Protein AF-A0A8S3JLW9-F1 (afdb_monomer_lite)

InterPro domains:
  IPR040745 Ankyrin, UPA domain [PF17809] (26-137)
  IPR051165 Multifunctional Ankyrin Repeat Domain-Containing Protein [PTHR24123] (1-137)

Organism: NCBI:txid392030

Foldseek 3Di:
DDDDDDPPDPCVPVVVVVVVVVVPFDKAWWKKWKWWDDPDLFKIKIKIWIDRDPPPCPVVCVVVPIDTDDMDDIDIDTQQFKKFKDKADPFKDWDDPVPDTQIWGDHPPDITMTITMIGGRDPVDDPDIDIDIDSDPPPPPD

Secondary structure (DSSP, 8-state):
------TT-S-HHHHHHHHHHHHTSPEEEEEEEEEEE-SSSSEEEEEEEEE-SS----HHHHHTT-EEEEEPPPEEEETT-EEEEEEE-SSEEE---TT---EEE--TTS-EEEEEEEEES-TTS----EEEEESS-STT--

pLDDT: mean 88.86, std 11.61, range [32.03, 96.31]

Structure (mmCIF, N/CA/C/O backbone):
data_AF-A0A8S3JLW9-F1
#
_entry.id   AF-A0A8S3JLW9-F1
#
loop_
_atom_site.group_PDB
_atom_site.id
_atom_site.type_symbol
_atom_site.label_atom_id
_atom_site.label_alt_id
_atom_site.label_comp_id
_atom_site.label_asym_id
_atom_site.label_entity_id
_atom_site.label_seq_id
_atom_site.pdbx_PDB_ins_code
_atom_site.Cartn_x
_atom_site.Cartn_y
_atom_site.Cartn_z
_atom_site.occupancy
_atom_site.B_iso_or_equiv
_atom_site.auth_seq_id
_atom_site.auth_comp_id
_atom_site.auth_asym_id
_atom_site.auth_atom_id
_atom_site.pdbx_PDB_model_num
ATOM 1 N N . PHE A 1 1 ? -20.788 -4.243 27.277 1.00 85.44 1 PHE A N 1
ATOM 2 C CA . PHE A 1 1 ? -19.830 -3.835 28.325 1.00 85.44 1 PHE A CA 1
ATOM 3 C C . PHE A 1 1 ? -18.487 -4.500 28.044 1.00 85.44 1 PHE A C 1
ATOM 5 O O . PHE A 1 1 ? -18.502 -5.638 27.593 1.00 85.44 1 PHE A O 1
ATOM 12 N N . TRP A 1 2 ? -17.367 -3.792 28.230 1.00 91.75 2 TRP A N 1
ATOM 13 C CA . TRP A 1 2 ? -15.999 -4.330 28.132 1.00 91.75 2 TRP A CA 1
ATOM 14 C C . TRP A 1 2 ? -15.362 -4.316 29.526 1.00 91.75 2 TRP A C 1
ATOM 16 O O . TRP A 1 2 ? -15.550 -3.350 30.263 1.00 91.75 2 TRP A O 1
ATOM 26 N N . LEU A 1 3 ? -14.638 -5.377 29.885 1.00 92.75 3 LEU A N 1
ATOM 27 C CA . LEU A 1 3 ? -13.793 -5.418 31.080 1.00 92.75 3 LEU A CA 1
ATOM 28 C C . LEU A 1 3 ? -12.353 -5.145 30.646 1.00 92.75 3 LEU A C 1
ATOM 30 O O . LEU A 1 3 ? -11.888 -5.747 29.680 1.00 92.75 3 LEU A O 1
ATOM 34 N N . ILE A 1 4 ? -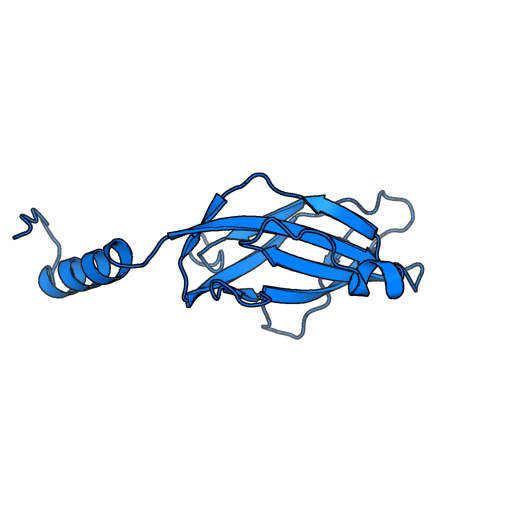11.671 -4.232 31.334 1.00 90.81 4 ILE A N 1
ATOM 35 C CA . ILE A 1 4 ? -10.294 -3.838 31.023 1.00 90.81 4 ILE A CA 1
ATOM 36 C C . ILE A 1 4 ? -9.484 -3.923 32.313 1.00 90.81 4 ILE A C 1
ATOM 38 O O . ILE A 1 4 ? -9.793 -3.227 33.279 1.00 90.81 4 ILE A O 1
ATOM 42 N N . ASP A 1 5 ? -8.457 -4.769 32.311 1.00 92.94 5 ASP A N 1
ATOM 43 C CA . ASP A 1 5 ? -7.409 -4.786 33.331 1.00 92.94 5 ASP A CA 1
ATOM 44 C C . ASP A 1 5 ? -6.175 -4.078 32.756 1.00 92.94 5 ASP A C 1
ATOM 46 O O . ASP A 1 5 ? -5.613 -4.513 31.750 1.00 92.94 5 ASP A O 1
ATOM 50 N N . ALA A 1 6 ? -5.810 -2.934 33.336 1.00 89.94 6 ALA A N 1
ATOM 51 C CA . ALA A 1 6 ? -4.782 -2.036 32.812 1.00 89.94 6 ALA A CA 1
ATOM 52 C C . ALA A 1 6 ? -3.911 -1.488 33.952 1.00 89.94 6 ALA A C 1
ATOM 54 O O . ALA A 1 6 ? -4.060 -0.349 34.399 1.00 89.94 6 ALA A O 1
ATOM 55 N N . GLN A 1 7 ? -2.990 -2.317 34.441 1.00 91.75 7 GLN A N 1
ATOM 56 C CA . GLN A 1 7 ? -2.049 -1.936 35.494 1.00 91.75 7 GLN A CA 1
ATOM 57 C C . GLN A 1 7 ? -1.036 -0.902 34.982 1.00 91.75 7 GLN A C 1
ATOM 59 O O . GLN A 1 7 ? -0.460 -1.060 33.909 1.00 91.75 7 GLN A O 1
ATOM 64 N N . GLY A 1 8 ? -0.807 0.165 35.751 1.00 89.00 8 GLY A N 1
ATOM 65 C CA . GLY A 1 8 ? 0.180 1.197 35.408 1.00 89.00 8 GLY A CA 1
ATOM 66 C C . GLY A 1 8 ? -0.205 2.112 34.238 1.00 89.00 8 GLY A C 1
ATOM 67 O O . GLY A 1 8 ? 0.608 2.942 33.837 1.00 89.00 8 GLY A O 1
ATOM 68 N N . VAL A 1 9 ? -1.428 2.006 33.702 1.00 90.50 9 VAL A N 1
ATOM 69 C CA . VAL A 1 9 ? -1.936 2.917 32.668 1.00 90.50 9 VAL A CA 1
ATOM 70 C C . VAL A 1 9 ? -2.562 4.143 33.344 1.00 90.50 9 VAL A C 1
ATOM 72 O O . VAL A 1 9 ? -3.559 3.997 34.050 1.00 90.50 9 VAL A O 1
ATOM 75 N N . PRO A 1 10 ? -2.022 5.358 33.136 1.00 88.94 10 PRO A N 1
ATOM 76 C CA . PRO A 1 10 ? -2.503 6.556 33.825 1.00 88.94 10 PRO A CA 1
ATOM 77 C C . PRO A 1 10 ? -3.893 7.010 33.353 1.00 88.94 10 PRO A C 1
ATOM 79 O O . PRO A 1 10 ? -4.618 7.635 34.120 1.00 88.94 10 PRO A O 1
ATOM 82 N N . ASP A 1 11 ? -4.272 6.688 32.112 1.00 93.69 11 ASP A N 1
ATOM 83 C CA . ASP A 1 11 ? -5.571 7.037 31.528 1.00 93.69 11 ASP A CA 1
ATOM 84 C C . ASP A 1 11 ? -6.200 5.827 30.820 1.00 93.69 11 ASP A C 1
ATOM 86 O O . ASP A 1 11 ? -6.065 5.615 29.610 1.00 93.69 11 ASP A O 1
ATOM 90 N N . VAL A 1 12 ? -6.882 4.999 31.615 1.00 93.56 12 VAL A N 1
ATOM 91 C CA . VAL A 1 12 ? -7.582 3.798 31.136 1.00 93.56 12 VAL A CA 1
ATOM 92 C C . VAL A 1 12 ? -8.747 4.159 30.207 1.00 93.56 12 VAL A C 1
ATOM 94 O O . VAL A 1 12 ? -9.063 3.389 29.304 1.00 93.56 12 VAL A O 1
ATOM 97 N N . LEU A 1 13 ? -9.369 5.333 30.378 1.00 92.25 13 LEU A N 1
ATOM 98 C CA . LEU A 1 13 ? -10.479 5.773 29.526 1.00 92.25 13 LEU A CA 1
ATOM 99 C C . LEU A 1 13 ? -9.998 6.101 28.116 1.00 92.25 13 LEU A C 1
ATOM 101 O O . LEU A 1 13 ? -10.622 5.667 27.148 1.00 92.25 13 LEU A O 1
ATOM 105 N N . LYS A 1 14 ? -8.876 6.816 27.989 1.00 93.31 14 LYS A N 1
ATOM 106 C CA . LYS A 1 14 ? -8.252 7.065 26.689 1.00 93.31 14 LYS A CA 1
ATOM 107 C C . LYS A 1 14 ? -7.850 5.760 26.007 1.00 93.31 14 LYS A C 1
ATOM 109 O O . LYS A 1 14 ? -8.178 5.579 24.838 1.00 93.31 14 LYS A O 1
ATOM 114 N N . LEU A 1 15 ? -7.223 4.833 26.739 1.00 92.62 15 LEU A N 1
ATOM 115 C CA . LEU A 1 15 ? -6.887 3.509 26.207 1.00 92.62 15 LEU A CA 1
ATOM 116 C C . LEU A 1 15 ? -8.139 2.778 25.700 1.00 92.62 15 LEU A C 1
ATOM 118 O O . LEU A 1 15 ? -8.166 2.317 24.563 1.00 92.62 15 LEU A O 1
ATOM 122 N N . ALA A 1 16 ? -9.196 2.713 26.514 1.00 94.00 16 ALA A N 1
ATOM 123 C CA . ALA A 1 16 ? -10.457 2.083 26.135 1.00 94.00 16 ALA A CA 1
ATOM 124 C C . ALA A 1 16 ? -11.066 2.730 24.883 1.00 94.00 16 ALA A C 1
ATOM 126 O O . ALA A 1 16 ? -11.556 2.027 24.000 1.00 94.00 16 ALA A O 1
ATOM 127 N N . HIS A 1 17 ? -11.014 4.061 24.791 1.00 93.19 17 HIS A N 1
ATOM 128 C CA . HIS A 1 17 ? -11.512 4.811 23.644 1.00 93.19 17 HIS A CA 1
ATOM 129 C C . HIS A 1 17 ? -10.714 4.522 22.367 1.00 93.19 17 HIS A C 1
ATOM 131 O O . HIS A 1 17 ? -11.314 4.292 21.316 1.00 93.19 17 HIS A O 1
ATOM 137 N N . ASP A 1 18 ? -9.383 4.504 22.446 1.00 90.94 18 ASP A N 1
ATOM 138 C CA . ASP A 1 18 ? -8.519 4.218 21.300 1.00 90.94 18 ASP A CA 1
ATOM 139 C C . ASP A 1 18 ? -8.716 2.778 20.797 1.00 90.94 18 ASP A C 1
ATOM 141 O O . ASP A 1 18 ? -8.929 2.583 19.598 1.00 90.94 18 ASP A O 1
ATOM 145 N N . VAL A 1 19 ? -8.768 1.789 21.701 1.00 91.06 19 VAL A N 1
ATOM 146 C CA . VAL A 1 19 ? -9.044 0.386 21.336 1.00 91.06 19 VAL A CA 1
ATOM 147 C C . VAL A 1 19 ? -10.449 0.239 20.753 1.00 91.06 19 VAL A C 1
ATOM 149 O O . VAL A 1 19 ? -10.629 -0.445 19.749 1.00 91.06 19 VAL A O 1
ATOM 152 N N . TYR A 1 20 ? -11.456 0.900 21.331 1.00 93.44 20 TYR A N 1
ATOM 153 C CA . TYR A 1 20 ? -12.818 0.877 20.794 1.00 93.44 20 TYR A CA 1
ATOM 154 C C . TYR A 1 20 ? -12.882 1.461 19.377 1.00 93.44 20 TYR A C 1
ATOM 156 O O . TYR A 1 20 ? -13.509 0.874 18.495 1.00 93.44 20 TYR A O 1
ATOM 164 N N . ARG A 1 21 ? -12.217 2.597 19.129 1.00 89.94 21 ARG A N 1
ATOM 165 C CA . ARG A 1 21 ? -12.166 3.223 17.799 1.00 89.94 21 ARG A CA 1
ATOM 166 C C . ARG A 1 21 ? -11.526 2.294 16.766 1.00 89.94 21 ARG A C 1
ATOM 168 O O . ARG A 1 21 ? -12.044 2.166 15.659 1.00 89.94 21 ARG A O 1
ATOM 175 N N . GLU A 1 22 ? -10.430 1.630 17.119 1.00 84.94 22 GLU A N 1
ATOM 176 C CA . GLU A 1 22 ? -9.768 0.685 16.217 1.00 84.94 22 GLU A CA 1
ATOM 177 C C . GLU A 1 22 ? -10.618 -0.575 15.986 1.00 84.94 22 GLU A C 1
ATOM 179 O O . GLU A 1 22 ? -10.850 -0.956 14.842 1.00 84.94 22 GLU A O 1
ATOM 184 N N . ALA A 1 23 ? -11.172 -1.166 17.047 1.00 88.50 23 ALA A N 1
ATOM 185 C CA . ALA A 1 23 ? -11.957 -2.400 16.977 1.00 88.50 23 ALA A CA 1
ATOM 186 C C . ALA A 1 23 ? -13.301 -2.246 16.246 1.00 88.50 23 ALA A C 1
ATOM 188 O O . ALA A 1 23 ? -13.817 -3.212 15.690 1.00 88.50 23 ALA A O 1
ATOM 189 N N . THR A 1 24 ? -13.891 -1.047 16.257 1.00 90.69 24 THR A N 1
ATOM 190 C CA . THR A 1 24 ? -15.142 -0.752 15.534 1.00 90.69 24 THR A CA 1
ATOM 191 C C . THR A 1 24 ? -14.921 -0.390 14.067 1.00 90.69 24 THR A C 1
ATOM 193 O O . THR A 1 24 ? -15.887 -0.258 13.312 1.00 90.69 24 THR A O 1
ATOM 196 N N . SER A 1 25 ? -13.667 -0.229 13.645 1.00 89.19 25 SER A N 1
ATOM 197 C CA . SER A 1 25 ? -13.350 0.081 12.257 1.00 89.19 25 SER A CA 1
ATOM 198 C C . SER A 1 25 ? -13.629 -1.124 11.359 1.00 89.19 25 SER A C 1
ATOM 200 O O . SER A 1 25 ? -13.299 -2.256 11.697 1.00 89.19 25 SER A O 1
ATOM 202 N N . VAL A 1 26 ? -14.237 -0.887 10.195 1.00 89.50 26 VAL A N 1
ATOM 203 C CA . VAL A 1 26 ? -14.654 -1.965 9.285 1.00 89.50 26 VAL A CA 1
ATOM 204 C C . VAL A 1 26 ? -13.457 -2.452 8.452 1.00 89.50 26 VAL A C 1
ATOM 206 O O . VAL A 1 26 ? -12.914 -1.651 7.675 1.00 89.50 26 VAL A O 1
ATOM 209 N N . PRO A 1 27 ? -13.045 -3.732 8.572 1.00 92.94 27 PRO A N 1
ATOM 210 C CA . PRO A 1 27 ? -12.026 -4.322 7.716 1.00 92.94 27 PRO A CA 1
ATOM 211 C C . PRO A 1 27 ? -12.607 -4.708 6.354 1.00 92.94 27 PRO A C 1
ATOM 213 O O . PRO A 1 27 ? -13.736 -5.181 6.244 1.00 92.94 27 PRO A O 1
ATOM 216 N N . TYR A 1 28 ? -11.803 -4.521 5.314 1.00 93.75 28 TYR A N 1
ATOM 217 C CA . TYR A 1 28 ? -12.103 -4.919 3.946 1.00 93.75 28 TYR A CA 1
ATOM 218 C C . TYR A 1 28 ? -11.004 -5.833 3.432 1.00 93.75 28 TYR A C 1
ATOM 220 O O . TYR A 1 28 ? -9.821 -5.558 3.629 1.00 93.75 28 TYR A O 1
ATOM 228 N N . MET A 1 29 ? -11.397 -6.889 2.730 1.00 93.94 29 MET A N 1
ATOM 229 C CA . MET A 1 29 ? -10.463 -7.729 1.993 1.00 93.94 29 MET A CA 1
ATOM 230 C C . MET A 1 29 ? -10.078 -7.027 0.693 1.00 93.94 29 MET A C 1
ATOM 232 O O . MET A 1 29 ? -10.938 -6.586 -0.069 1.00 93.94 29 MET A O 1
ATOM 236 N N . SER A 1 30 ? -8.778 -6.850 0.481 1.00 92.62 30 SER A N 1
ATOM 237 C CA . SER A 1 30 ? -8.236 -6.097 -0.646 1.00 92.62 30 SER A CA 1
ATOM 238 C C . SER A 1 30 ? -6.958 -6.731 -1.177 1.00 92.62 30 SER A C 1
ATOM 240 O O . SER A 1 30 ? -6.280 -7.492 -0.481 1.00 92.62 30 SER A O 1
ATOM 242 N N . ARG A 1 31 ? -6.596 -6.389 -2.413 1.00 92.56 31 ARG A N 1
ATOM 243 C CA . ARG A 1 31 ? -5.326 -6.772 -3.040 1.00 92.56 31 ARG A CA 1
ATOM 244 C C . ARG A 1 31 ? -4.540 -5.534 -3.434 1.00 92.56 31 ARG A C 1
ATOM 246 O O . ARG A 1 31 ? -5.102 -4.545 -3.911 1.00 92.56 31 ARG A O 1
ATOM 253 N N . PHE A 1 32 ? -3.226 -5.616 -3.276 1.00 94.56 32 PHE A N 1
ATOM 254 C CA . PHE A 1 32 ? -2.298 -4.634 -3.804 1.00 94.56 32 PHE A CA 1
ATOM 255 C C . PHE A 1 32 ? -1.823 -5.073 -5.182 1.00 94.56 32 PHE A C 1
ATOM 257 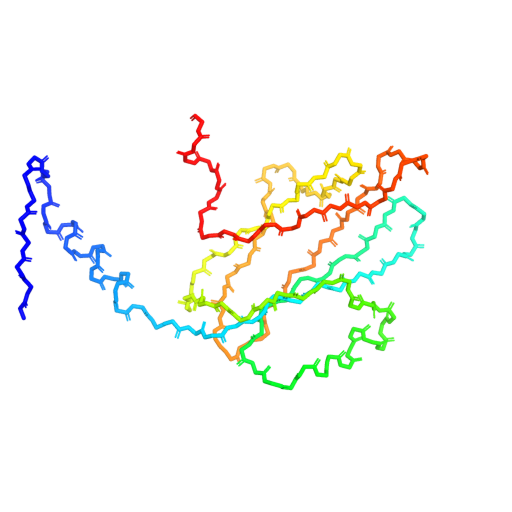O O . PHE A 1 32 ? -1.314 -6.182 -5.334 1.00 94.56 32 PHE A O 1
ATOM 264 N N . VAL A 1 33 ? -1.974 -4.203 -6.176 1.00 93.94 33 VAL A N 1
ATOM 265 C CA . VAL A 1 33 ? -1.528 -4.461 -7.551 1.00 93.94 33 VAL A CA 1
ATOM 266 C C . VAL A 1 33 ? -0.595 -3.345 -7.982 1.00 93.94 33 VAL A C 1
ATOM 268 O O . VAL A 1 33 ? -0.894 -2.165 -7.778 1.00 93.94 33 VAL A O 1
ATOM 271 N N . VAL A 1 34 ? 0.540 -3.719 -8.560 1.00 95.00 34 VAL A N 1
ATOM 272 C CA . VAL A 1 34 ? 1.594 -2.795 -8.962 1.00 95.00 34 VAL A CA 1
ATOM 273 C C . VAL A 1 34 ? 1.778 -2.885 -10.463 1.00 95.00 34 VAL A C 1
ATOM 275 O O . VAL A 1 34 ? 2.093 -3.941 -11.010 1.00 95.00 34 VAL A O 1
ATOM 278 N N . PHE A 1 35 ? 1.617 -1.741 -11.108 1.00 95.25 35 PHE A N 1
ATOM 279 C CA . PHE A 1 35 ? 1.832 -1.557 -12.528 1.00 95.25 35 PHE A CA 1
ATOM 280 C C . PHE A 1 35 ? 3.073 -0.708 -12.757 1.00 95.25 35 PHE A C 1
ATOM 282 O O . PHE A 1 35 ? 3.300 0.257 -12.026 1.00 95.25 35 PHE A O 1
ATOM 289 N N . ALA A 1 36 ? 3.846 -1.016 -13.791 1.00 94.88 36 ALA A N 1
ATOM 290 C CA . ALA A 1 36 ? 5.005 -0.222 -14.173 1.00 94.88 36 ALA A CA 1
ATOM 291 C C . ALA A 1 36 ? 5.038 0.059 -15.675 1.00 94.88 36 ALA A C 1
ATOM 293 O O . ALA A 1 36 ? 4.555 -0.727 -16.489 1.00 94.88 36 ALA A O 1
ATOM 294 N N . LYS A 1 37 ? 5.625 1.201 -16.030 1.00 94.75 37 LYS A N 1
ATOM 295 C CA . LYS A 1 37 ? 5.927 1.600 -17.400 1.00 94.75 37 LYS A CA 1
ATOM 296 C C . LYS A 1 37 ? 7.269 2.313 -17.427 1.00 94.75 37 LYS A C 1
ATOM 298 O O . LYS A 1 37 ? 7.457 3.328 -16.756 1.00 94.75 37 LYS A O 1
ATOM 303 N N . ARG A 1 38 ? 8.182 1.811 -18.251 1.00 89.75 38 ARG A N 1
ATOM 304 C CA . ARG A 1 38 ? 9.503 2.400 -18.452 1.00 89.75 38 ARG A CA 1
ATOM 305 C C . ARG A 1 38 ? 9.499 3.201 -19.748 1.00 89.75 38 ARG A C 1
ATOM 307 O O . ARG A 1 38 ? 9.498 2.625 -20.830 1.00 89.75 38 ARG A O 1
ATOM 314 N N . ASN A 1 39 ? 9.440 4.523 -19.619 1.00 85.31 39 ASN A N 1
ATOM 315 C CA . ASN A 1 39 ? 9.585 5.442 -20.754 1.00 85.31 39 ASN A CA 1
ATOM 316 C C . ASN A 1 39 ? 11.040 5.879 -20.946 1.00 85.31 39 ASN A C 1
ATOM 318 O O . ASN A 1 39 ? 11.416 6.279 -22.042 1.00 85.31 39 ASN A O 1
ATOM 322 N N . ASP A 1 40 ? 11.832 5.814 -19.877 1.00 87.38 40 ASP A N 1
ATOM 323 C CA . ASP A 1 40 ? 13.218 6.254 -19.829 1.00 87.38 40 ASP A CA 1
ATOM 324 C C . ASP A 1 40 ? 14.113 5.084 -19.372 1.00 87.38 40 ASP A C 1
ATOM 326 O O . ASP A 1 40 ? 13.684 4.266 -18.551 1.00 87.38 40 ASP A O 1
ATOM 330 N N . PRO A 1 41 ? 15.352 4.948 -19.873 1.00 85.31 41 PRO A N 1
ATOM 331 C CA . PRO A 1 41 ? 16.254 3.897 -19.412 1.00 85.31 41 PRO A CA 1
ATOM 332 C C . PRO A 1 41 ? 16.553 3.988 -17.911 1.00 85.31 41 PRO A C 1
ATOM 334 O O . PRO A 1 41 ? 16.823 2.972 -17.284 1.00 85.31 41 PRO A O 1
ATOM 337 N N . ASN A 1 42 ? 16.459 5.156 -17.298 1.00 90.38 42 ASN A N 1
ATOM 338 C CA . ASN A 1 42 ? 16.901 5.401 -15.933 1.00 90.38 42 ASN A CA 1
ATOM 339 C C . ASN A 1 42 ? 15.729 5.404 -14.950 1.00 90.38 42 ASN A C 1
ATOM 341 O O . ASN A 1 42 ? 15.926 5.185 -13.755 1.00 90.38 42 ASN A O 1
ATOM 345 N N . GLU A 1 43 ? 14.509 5.630 -15.441 1.00 94.19 43 GLU A N 1
ATOM 346 C CA . GLU A 1 43 ? 13.320 5.820 -14.615 1.00 94.19 43 GLU A CA 1
ATOM 347 C C . GLU A 1 43 ? 12.123 4.991 -15.095 1.00 94.19 43 GLU A C 1
ATOM 349 O O . GLU A 1 43 ? 11.843 4.848 -16.287 1.00 94.19 43 GLU A O 1
ATOM 354 N N . SER A 1 44 ? 11.362 4.476 -14.133 1.00 94.19 44 SER A N 1
ATOM 355 C CA . SER A 1 44 ? 10.086 3.811 -14.369 1.00 94.19 44 SER A CA 1
ATOM 356 C C . SER A 1 44 ? 8.974 4.548 -13.644 1.00 94.19 44 SER A C 1
ATOM 358 O O . SER A 1 44 ? 9.056 4.805 -12.441 1.00 94.19 44 SER A O 1
ATOM 360 N N . LEU A 1 45 ? 7.890 4.809 -14.368 1.00 95.75 45 LEU A N 1
ATOM 361 C CA . LEU A 1 45 ? 6.618 5.181 -13.770 1.00 95.75 45 LEU A CA 1
ATOM 362 C C . LEU A 1 45 ? 6.024 3.935 -13.122 1.00 95.75 45 LEU A C 1
ATOM 364 O O . LEU A 1 45 ? 5.985 2.871 -13.741 1.00 95.75 45 LEU A O 1
ATOM 368 N N . VAL A 1 46 ? 5.555 4.067 -11.891 1.00 95.62 46 VAL A N 1
ATOM 369 C CA . VAL A 1 46 ? 4.924 2.993 -11.129 1.00 95.62 46 VAL A CA 1
ATOM 370 C C . VAL A 1 46 ? 3.573 3.480 -10.625 1.00 95.62 46 VAL A C 1
ATOM 372 O O . VAL A 1 46 ? 3.401 4.634 -10.233 1.00 95.62 46 VAL A O 1
ATOM 375 N N . ARG A 1 47 ? 2.574 2.604 -10.678 1.00 95.50 47 ARG A N 1
ATOM 376 C CA . ARG A 1 47 ? 1.238 2.849 -10.143 1.00 95.50 47 ARG A CA 1
ATOM 377 C C . ARG A 1 47 ? 0.862 1.709 -9.236 1.00 95.50 47 ARG A C 1
ATOM 379 O O . ARG A 1 47 ? 0.776 0.559 -9.656 1.00 95.50 47 ARG A O 1
ATOM 386 N N . VAL A 1 48 ? 0.627 2.061 -7.991 1.00 95.50 48 VAL A N 1
ATOM 387 C CA . VAL A 1 48 ? 0.216 1.134 -6.955 1.00 95.50 48 VAL A CA 1
ATOM 388 C C . VAL A 1 48 ? -1.268 1.308 -6.725 1.00 95.50 48 VAL A C 1
ATOM 390 O O . VAL A 1 48 ? -1.769 2.432 -6.661 1.00 95.50 48 VAL A O 1
ATOM 393 N N . PHE A 1 49 ? -1.968 0.194 -6.580 1.00 94.06 49 PHE A N 1
ATOM 394 C CA . PHE A 1 49 ? -3.387 0.198 -6.303 1.00 94.06 49 PHE A CA 1
ATOM 395 C C . PHE A 1 49 ? -3.755 -0.717 -5.156 1.00 94.06 49 PHE A C 1
ATOM 397 O O . PHE A 1 49 ? -3.143 -1.764 -4.994 1.00 94.06 49 PHE A O 1
ATOM 404 N N . CYS A 1 50 ? -4.812 -0.348 -4.438 1.00 93.88 50 CYS A N 1
ATOM 405 C CA . CYS A 1 50 ? -5.463 -1.178 -3.430 1.00 93.88 50 CYS A CA 1
ATOM 406 C C . CYS A 1 50 ? -6.937 -1.360 -3.821 1.00 93.88 50 CYS A C 1
ATOM 408 O O . CYS A 1 50 ? -7.704 -0.390 -3.833 1.00 93.88 50 CYS A O 1
ATOM 410 N N . ILE A 1 51 ? -7.303 -2.576 -4.233 1.00 88.62 51 ILE A N 1
ATOM 411 C CA . ILE A 1 51 ? -8.599 -2.896 -4.850 1.00 88.62 51 ILE A CA 1
ATOM 412 C C . ILE A 1 51 ? -9.413 -3.869 -3.998 1.00 88.62 51 ILE A C 1
ATOM 414 O O . ILE A 1 51 ? -8.896 -4.878 -3.537 1.00 88.62 51 ILE A O 1
ATOM 418 N N . THR A 1 52 ? -10.702 -3.566 -3.840 1.00 85.06 52 THR A N 1
ATOM 419 C CA . THR A 1 52 ? -11.673 -4.363 -3.063 1.00 85.06 52 THR A CA 1
ATOM 420 C C . THR A 1 52 ? -12.630 -5.185 -3.930 1.00 85.06 52 THR A C 1
ATOM 422 O O . THR A 1 52 ? -13.430 -5.933 -3.384 1.00 85.06 52 THR A O 1
ATOM 425 N N . ASP A 1 53 ? -12.584 -5.030 -5.257 1.00 74.62 53 ASP A N 1
ATOM 426 C CA . ASP A 1 53 ? -13.526 -5.638 -6.210 1.00 74.62 53 ASP A CA 1
ATOM 427 C C . ASP A 1 53 ? -12.800 -6.587 -7.183 1.00 74.62 53 ASP A C 1
ATOM 429 O O . ASP A 1 53 ? -11.634 -6.363 -7.521 1.00 74.62 53 ASP A O 1
ATOM 433 N N . ASP A 1 54 ? -13.511 -7.610 -7.663 1.00 57.34 54 ASP A N 1
ATOM 434 C CA . ASP A 1 54 ? -13.032 -8.657 -8.580 1.00 57.34 54 ASP A CA 1
ATOM 435 C C . ASP A 1 54 ? -12.967 -8.204 -10.049 1.00 57.34 54 ASP A C 1
ATOM 437 O O . ASP A 1 54 ? -12.465 -8.928 -10.914 1.00 57.34 54 ASP A O 1
ATOM 441 N N . LYS A 1 55 ? -13.427 -6.988 -10.374 1.00 61.06 55 LYS A N 1
ATOM 442 C CA . LYS A 1 55 ? -13.226 -6.388 -11.703 1.00 61.06 55 LYS A CA 1
ATOM 443 C C . LYS A 1 55 ? -11.796 -5.867 -11.842 1.00 61.06 55 LYS A C 1
ATOM 445 O O . LYS A 1 55 ? -11.542 -4.669 -11.921 1.00 61.06 55 LYS A O 1
ATOM 450 N N . GLU A 1 56 ? -10.852 -6.798 -11.905 1.00 59.84 56 GLU A N 1
ATOM 451 C CA . GLU A 1 56 ? -9.411 -6.542 -12.027 1.00 59.84 56 GLU A CA 1
ATOM 452 C C . GLU A 1 56 ? -8.989 -5.975 -13.393 1.00 59.84 56 GLU A C 1
ATOM 454 O O . GLU A 1 56 ? -7.834 -5.592 -13.576 1.00 59.84 56 GLU A O 1
ATOM 459 N N . ASN A 1 57 ? -9.915 -5.852 -14.348 1.00 60.19 57 ASN A N 1
ATOM 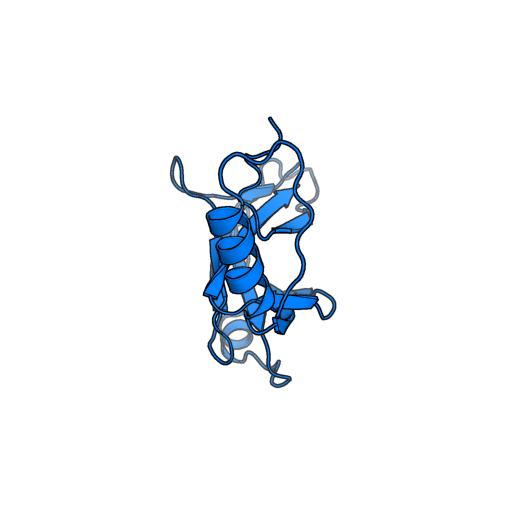460 C CA . ASN A 1 57 ? -9.623 -5.330 -15.679 1.00 60.19 57 ASN A CA 1
ATOM 461 C C . ASN A 1 57 ? -9.482 -3.806 -15.661 1.00 60.19 57 ASN A C 1
ATOM 463 O O . ASN A 1 57 ? -10.387 -3.060 -16.040 1.00 60.19 57 ASN A O 1
ATOM 467 N N . LYS A 1 58 ? -8.307 -3.343 -15.242 1.00 62.75 58 LYS A N 1
ATOM 468 C CA . LYS A 1 58 ? -7.885 -1.949 -15.358 1.00 62.75 58 LYS A CA 1
ATOM 469 C C . LYS A 1 58 ? -7.478 -1.632 -16.785 1.00 62.75 58 LYS A C 1
ATOM 471 O O . LYS A 1 58 ? -6.307 -1.644 -17.160 1.00 62.75 58 LYS A O 1
ATOM 476 N N . THR A 1 59 ? -8.493 -1.357 -17.594 1.00 63.78 59 THR A N 1
ATOM 477 C CA . THR A 1 59 ? -8.342 -1.064 -19.020 1.00 63.78 59 THR A CA 1
ATOM 478 C C . THR A 1 59 ? -7.471 0.162 -19.270 1.00 63.78 59 THR A C 1
ATOM 480 O O . THR A 1 59 ? -6.770 0.189 -20.274 1.00 63.78 59 THR A O 1
ATOM 483 N N . LEU A 1 60 ? -7.464 1.144 -18.360 1.00 80.31 60 LEU A N 1
ATOM 484 C CA . LEU A 1 60 ? -6.674 2.365 -18.519 1.00 80.31 60 LEU A CA 1
ATOM 485 C C . LEU A 1 60 ? -5.168 2.087 -18.462 1.00 80.31 60 LEU A C 1
ATOM 487 O O . LEU A 1 60 ? -4.435 2.527 -19.340 1.00 80.31 60 LEU A O 1
ATOM 491 N N . GLU A 1 61 ? -4.696 1.335 -17.468 1.00 87.94 61 GLU A N 1
ATOM 492 C CA . GLU A 1 61 ? -3.280 0.979 -17.331 1.00 87.94 61 GLU A CA 1
ATOM 493 C C . GLU A 1 61 ? -2.790 0.231 -18.571 1.00 87.94 61 GLU A C 1
ATOM 495 O O . GLU A 1 61 ? -1.743 0.569 -19.121 1.00 87.94 61 GLU A O 1
ATOM 500 N N . MET A 1 62 ? -3.591 -0.715 -19.066 1.00 82.12 62 MET A N 1
ATOM 501 C CA . MET A 1 62 ? -3.285 -1.437 -20.299 1.00 82.12 62 MET A CA 1
ATOM 502 C C . MET A 1 62 ? -3.261 -0.512 -21.524 1.00 82.12 62 MET A C 1
ATOM 504 O O . MET A 1 62 ? -2.336 -0.593 -22.332 1.00 82.12 62 MET A O 1
ATOM 508 N N . GLN A 1 63 ? -4.244 0.387 -21.657 1.00 88.00 63 GLN A N 1
ATOM 509 C CA . GLN A 1 63 ? -4.310 1.371 -22.746 1.00 88.00 63 GLN A CA 1
ATOM 510 C C . GLN A 1 63 ? -3.126 2.341 -22.724 1.00 88.00 63 GLN A C 1
ATOM 512 O O . GLN A 1 63 ? -2.635 2.743 -23.773 1.00 88.00 63 GLN A O 1
ATOM 517 N N . GLU A 1 64 ? -2.632 2.686 -21.539 1.00 90.69 64 GLU A N 1
ATOM 518 C CA . G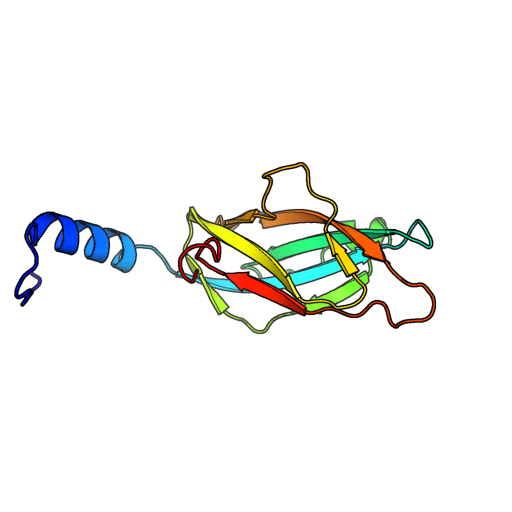LU A 1 64 ? -1.459 3.536 -21.365 1.00 90.69 64 GLU A CA 1
ATOM 519 C C . GLU A 1 64 ? -0.139 2.750 -21.393 1.00 90.69 64 GLU A C 1
ATOM 521 O O . GLU A 1 64 ? 0.921 3.335 -21.150 1.00 90.69 64 GLU A O 1
ATOM 526 N N . HIS A 1 65 ? -0.174 1.459 -21.738 1.00 91.88 65 HIS A N 1
ATOM 527 C CA . HIS A 1 65 ? 0.978 0.559 -21.851 1.00 91.88 65 HIS A CA 1
ATOM 528 C C . HIS A 1 65 ? 1.749 0.343 -20.540 1.00 91.88 65 HIS A C 1
ATOM 530 O O . HIS A 1 65 ? 2.969 0.172 -20.548 1.00 91.88 65 HIS A O 1
ATOM 536 N N . PHE A 1 66 ? 1.053 0.367 -19.407 1.00 94.50 66 PHE A N 1
ATOM 537 C CA . PHE A 1 66 ? 1.572 -0.181 -18.162 1.00 94.50 66 PHE A CA 1
ATOM 538 C C . PHE A 1 66 ? 1.406 -1.702 -18.147 1.00 94.50 66 PHE A C 1
ATOM 540 O O . PHE A 1 66 ? 0.417 -2.240 -18.643 1.00 94.50 66 PHE A O 1
ATOM 547 N N . ILE A 1 67 ? 2.359 -2.387 -17.522 1.00 93.38 67 ILE A N 1
ATOM 548 C CA . ILE A 1 67 ? 2.310 -3.832 -17.288 1.00 93.38 67 ILE A CA 1
ATOM 549 C C . ILE A 1 67 ? 2.178 -4.116 -15.796 1.00 93.38 67 ILE A C 1
ATOM 551 O O . ILE A 1 67 ? 2.760 -3.404 -14.976 1.00 93.38 67 ILE A O 1
ATOM 555 N N . GLU A 1 68 ? 1.413 -5.144 -15.437 1.00 93.56 68 GLU A N 1
ATOM 556 C CA . GLU A 1 68 ? 1.377 -5.647 -14.063 1.00 93.56 68 GLU A CA 1
ATOM 557 C C . GLU A 1 68 ? 2.715 -6.328 -13.750 1.00 93.56 68 GLU A C 1
ATOM 559 O O . GLU A 1 68 ? 3.142 -7.224 -14.476 1.00 93.56 68 GLU A O 1
ATOM 564 N N . ILE A 1 69 ? 3.388 -5.886 -12.686 1.00 94.06 69 ILE A N 1
ATOM 565 C CA . ILE A 1 69 ? 4.695 -6.422 -12.269 1.00 94.06 69 ILE A CA 1
ATOM 566 C C . ILE A 1 69 ? 4.645 -7.144 -10.923 1.00 94.06 69 ILE A C 1
ATOM 568 O O . ILE A 1 69 ? 5.552 -7.906 -10.601 1.00 94.06 69 ILE A O 1
ATOM 572 N N . ALA A 1 70 ? 3.610 -6.893 -10.119 1.00 95.12 70 ALA A N 1
ATOM 573 C CA . ALA A 1 70 ? 3.408 -7.572 -8.851 1.00 95.12 70 ALA A CA 1
ATOM 574 C C . ALA A 1 70 ? 1.948 -7.490 -8.408 1.00 95.12 70 ALA A C 1
ATOM 576 O O . ALA A 1 70 ? 1.269 -6.481 -8.613 1.00 95.12 70 ALA A O 1
ATOM 577 N N . LYS A 1 71 ? 1.512 -8.536 -7.709 1.00 94.19 71 LYS A N 1
ATOM 578 C CA . LYS A 1 71 ? 0.190 -8.636 -7.103 1.00 94.19 71 LYS A CA 1
ATOM 579 C C . LYS A 1 71 ? 0.290 -9.354 -5.766 1.00 94.19 71 LYS A C 1
ATOM 581 O O . LYS A 1 71 ? 0.949 -10.388 -5.658 1.00 94.19 71 LYS A O 1
ATOM 586 N N . SER A 1 72 ? -0.330 -8.796 -4.732 1.00 95.00 72 SER A N 1
ATOM 587 C CA . SER A 1 72 ? -0.379 -9.429 -3.417 1.00 95.00 72 SER A CA 1
ATOM 588 C C . SER A 1 72 ? -1.480 -10.486 -3.348 1.00 95.00 72 SER A C 1
ATOM 590 O O . SER A 1 72 ? -2.451 -10.462 -4.105 1.00 95.00 72 SER A O 1
ATOM 592 N N . LYS A 1 73 ? -1.379 -11.365 -2.346 1.00 94.00 73 LYS A N 1
ATOM 593 C CA . LYS A 1 73 ? -2.552 -12.084 -1.842 1.00 94.00 73 LYS A CA 1
ATOM 594 C C . LYS A 1 73 ? -3.573 -11.103 -1.262 1.00 94.00 73 LYS A C 1
ATOM 596 O O . LYS A 1 73 ? -3.253 -9.940 -1.002 1.00 94.00 73 LYS A O 1
ATOM 601 N N . GLU A 1 74 ? -4.775 -11.599 -1.027 1.00 92.62 74 GLU A N 1
ATOM 602 C CA . GLU A 1 74 ? -5.798 -10.851 -0.312 1.00 92.62 74 GLU A CA 1
ATOM 603 C C . GLU A 1 74 ? -5.384 -10.604 1.143 1.00 92.62 74 GLU A C 1
ATOM 605 O O . GLU A 1 74 ? -4.832 -11.487 1.810 1.00 92.62 74 GLU A O 1
ATOM 610 N N . VAL A 1 75 ? -5.595 -9.375 1.602 1.00 94.44 75 VAL A N 1
ATOM 611 C CA . VAL A 1 75 ? -5.240 -8.909 2.942 1.00 94.44 75 VAL A CA 1
ATOM 612 C C . VAL A 1 75 ? -6.307 -7.964 3.475 1.00 94.44 75 VAL A C 1
ATOM 614 O O . VAL A 1 75 ? -6.977 -7.268 2.713 1.00 94.44 75 VAL A O 1
ATOM 617 N N . GLU A 1 76 ? -6.422 -7.904 4.798 1.00 93.94 76 GLU A N 1
ATOM 618 C CA . GLU A 1 76 ? -7.313 -6.963 5.465 1.00 93.94 76 GLU A CA 1
ATOM 619 C C . GLU A 1 76 ? -6.733 -5.546 5.462 1.00 93.94 76 GLU A C 1
ATOM 621 O O . GLU A 1 76 ? -5.606 -5.294 5.900 1.00 93.94 76 GLU A O 1
ATOM 626 N N . VAL A 1 77 ? -7.548 -4.595 5.020 1.00 94.56 77 VAL A N 1
ATOM 627 C CA . VAL A 1 77 ? -7.280 -3.158 5.068 1.00 94.56 77 VAL A CA 1
ATOM 628 C C . VAL A 1 77 ? -8.458 -2.441 5.714 1.00 94.56 77 VAL A C 1
ATOM 630 O O . VAL A 1 77 ? -9.618 -2.768 5.483 1.00 94.56 77 VAL A O 1
ATOM 633 N N . ILE A 1 78 ? -8.164 -1.453 6.551 1.00 93.69 78 ILE A N 1
ATOM 634 C CA . ILE A 1 78 ? -9.186 -0.733 7.311 1.00 93.69 78 ILE A CA 1
ATOM 635 C C . ILE A 1 78 ? -9.557 0.548 6.571 1.00 93.69 78 ILE A C 1
ATOM 637 O O . ILE A 1 78 ? -8.682 1.349 6.232 1.00 93.69 78 ILE A O 1
ATOM 641 N N . ASN A 1 79 ? -10.850 0.755 6.322 1.00 93.00 79 ASN A N 1
ATOM 642 C CA . ASN A 1 79 ? -11.335 1.959 5.650 1.00 93.00 79 ASN A CA 1
ATOM 643 C C . ASN A 1 79 ? -10.970 3.231 6.430 1.00 93.00 79 ASN A C 1
ATOM 645 O O . ASN A 1 79 ? -11.275 3.351 7.611 1.00 93.00 79 ASN A O 1
ATOM 649 N N . GLY A 1 80 ? -10.365 4.197 5.741 1.00 92.38 80 GLY A N 1
ATOM 650 C CA . GLY A 1 80 ? -9.886 5.449 6.322 1.00 92.38 80 GLY A CA 1
ATOM 651 C C . GLY A 1 80 ? -8.440 5.403 6.817 1.00 92.38 80 GLY A C 1
ATOM 652 O O . GLY A 1 80 ? -7.878 6.468 7.070 1.00 92.38 80 GLY A O 1
ATOM 653 N N . ASN A 1 81 ? -7.807 4.227 6.898 1.00 93.06 81 ASN A N 1
ATOM 654 C CA . ASN A 1 81 ? -6.413 4.142 7.321 1.00 93.06 81 ASN A CA 1
ATOM 655 C C . ASN A 1 81 ? -5.459 4.595 6.214 1.00 93.06 81 ASN A C 1
ATOM 657 O O . ASN A 1 81 ? -5.641 4.318 5.024 1.00 93.06 81 ASN A O 1
ATOM 661 N N . THR A 1 82 ? -4.402 5.270 6.643 1.00 95.62 82 THR A N 1
ATOM 662 C CA . THR A 1 82 ? -3.249 5.603 5.814 1.00 95.62 82 THR A CA 1
ATOM 663 C C . THR A 1 82 ? -2.392 4.356 5.609 1.00 95.62 82 THR A C 1
ATOM 665 O O . THR A 1 82 ? -2.068 3.661 6.569 1.00 95.62 82 THR A O 1
ATOM 668 N N . ILE A 1 83 ? -2.031 4.078 4.359 1.00 96.31 83 ILE A N 1
ATOM 669 C CA . ILE A 1 83 ? -1.133 2.995 3.967 1.00 96.31 83 ILE A CA 1
ATOM 670 C C . ILE A 1 83 ? 0.175 3.607 3.494 1.00 96.31 83 ILE A C 1
ATOM 672 O O . ILE A 1 83 ? 0.196 4.364 2.524 1.00 96.31 83 ILE A O 1
ATOM 676 N N . TYR A 1 84 ? 1.261 3.249 4.166 1.00 95.56 84 TYR A N 1
ATOM 677 C CA . TYR A 1 84 ? 2.611 3.657 3.811 1.00 95.56 84 TYR A CA 1
ATOM 678 C C . TYR A 1 84 ? 3.239 2.623 2.883 1.00 95.56 84 TYR A C 1
ATOM 680 O O . TYR A 1 84 ? 3.023 1.420 3.038 1.00 95.56 84 TYR A O 1
ATOM 688 N N . LEU A 1 85 ? 4.006 3.112 1.915 1.00 95.50 85 LEU A N 1
ATOM 689 C CA . LEU A 1 85 ? 4.734 2.313 0.944 1.00 95.50 85 LEU A CA 1
ATOM 690 C C . LEU A 1 85 ? 6.235 2.528 1.139 1.00 95.50 85 LEU A C 1
ATOM 692 O O . LEU A 1 85 ? 6.721 3.653 1.020 1.00 95.50 85 LEU A O 1
ATOM 696 N N . ASP A 1 86 ? 6.963 1.444 1.382 1.00 93.44 86 ASP A N 1
ATOM 697 C CA . ASP A 1 86 ? 8.423 1.440 1.461 1.00 93.44 86 ASP A CA 1
ATOM 698 C C . ASP A 1 86 ? 9.029 0.561 0.360 1.00 93.44 86 ASP A C 1
ATOM 700 O O . ASP A 1 86 ? 8.492 -0.497 0.021 1.00 93.44 86 ASP A O 1
ATOM 704 N N . LEU A 1 87 ? 10.145 1.013 -0.214 1.00 94.62 87 LEU A N 1
ATOM 705 C CA . LEU A 1 87 ? 10.872 0.304 -1.265 1.00 94.62 87 LEU A CA 1
ATOM 706 C C . LEU A 1 87 ? 12.192 -0.219 -0.706 1.00 94.62 87 LEU A C 1
ATOM 708 O O . LEU A 1 87 ? 13.165 0.520 -0.567 1.00 94.62 87 LEU A O 1
ATOM 712 N N . GLN A 1 88 ? 12.254 -1.528 -0.495 1.00 95.00 88 GLN A N 1
ATOM 713 C CA . GLN A 1 88 ? 13.483 -2.222 -0.136 1.00 95.00 88 GLN A CA 1
ATOM 714 C C . GLN A 1 88 ? 14.194 -2.677 -1.411 1.00 95.00 88 GLN A C 1
ATOM 716 O O . GLN A 1 88 ? 13.780 -3.635 -2.068 1.00 95.00 88 GLN A O 1
ATOM 721 N N . SER A 1 89 ? 15.252 -1.965 -1.797 1.00 94.44 89 SER A N 1
ATOM 722 C CA . SER A 1 89 ? 16.041 -2.285 -2.988 1.00 94.44 89 SER A CA 1
ATOM 723 C C . SER A 1 89 ? 17.481 -1.793 -2.874 1.00 94.44 89 SER A C 1
ATOM 725 O O . SER A 1 89 ? 17.753 -0.718 -2.332 1.00 94.44 89 SER A O 1
ATOM 727 N N . ASN A 1 90 ? 18.398 -2.561 -3.465 1.00 92.06 90 ASN A N 1
ATOM 728 C CA . ASN A 1 90 ? 19.801 -2.176 -3.608 1.00 92.06 90 ASN A CA 1
ATOM 729 C C . ASN A 1 90 ? 20.016 -1.206 -4.778 1.00 92.06 90 ASN A C 1
ATOM 731 O O . ASN A 1 90 ? 20.885 -0.342 -4.700 1.00 92.06 90 ASN A O 1
ATOM 735 N N . ASN A 1 91 ? 19.204 -1.316 -5.834 1.00 94.44 91 ASN A N 1
ATOM 736 C CA . ASN A 1 91 ? 19.437 -0.627 -7.103 1.00 94.44 91 ASN A CA 1
ATOM 737 C C . ASN A 1 91 ? 18.313 0.344 -7.508 1.00 94.44 91 ASN A C 1
ATOM 739 O O . ASN A 1 91 ? 18.512 1.230 -8.331 1.00 94.44 91 ASN A O 1
ATOM 743 N N . LEU A 1 92 ? 17.129 0.236 -6.909 1.00 94.94 92 LEU A N 1
ATOM 744 C CA . LEU A 1 92 ? 16.032 1.173 -7.136 1.00 94.94 92 LEU A CA 1
ATOM 745 C C . LEU A 1 92 ? 15.980 2.226 -6.029 1.00 94.94 92 LEU A C 1
ATOM 747 O O . LEU A 1 92 ? 16.326 1.960 -4.875 1.00 94.94 92 LEU A O 1
ATOM 751 N N . GLN A 1 93 ? 15.547 3.430 -6.381 1.00 94.94 93 GLN A N 1
ATOM 752 C CA . GLN A 1 93 ? 15.269 4.510 -5.441 1.00 94.94 93 GLN A CA 1
ATOM 753 C C . GLN A 1 93 ? 13.971 5.216 -5.825 1.00 94.94 93 GLN A C 1
ATOM 755 O O . GLN A 1 93 ? 13.771 5.558 -6.989 1.00 94.94 93 GLN A O 1
ATOM 760 N N . ALA A 1 94 ? 13.103 5.467 -4.846 1.00 94.25 94 ALA A N 1
ATOM 761 C CA . ALA A 1 94 ? 11.923 6.287 -5.065 1.00 94.25 94 ALA A CA 1
ATOM 762 C C . ALA A 1 94 ? 12.286 7.767 -5.208 1.00 94.25 94 ALA A C 1
ATOM 764 O O . ALA A 1 94 ? 13.002 8.323 -4.375 1.00 94.25 94 ALA A O 1
ATOM 765 N N . ILE A 1 95 ? 11.765 8.410 -6.252 1.00 93.75 95 ILE A N 1
ATOM 766 C CA . ILE A 1 95 ? 11.856 9.856 -6.431 1.00 93.75 95 ILE A CA 1
ATOM 767 C C . ILE A 1 95 ? 10.683 10.483 -5.679 1.00 93.75 95 ILE A C 1
ATOM 769 O O . ILE A 1 95 ? 9.545 10.471 -6.146 1.00 93.75 95 ILE A O 1
ATOM 773 N N . VAL A 1 96 ? 10.976 11.022 -4.501 1.00 91.19 96 VAL A N 1
ATOM 774 C CA . VAL A 1 96 ? 10.033 11.752 -3.645 1.00 91.19 96 VAL A CA 1
ATOM 775 C C . VAL A 1 96 ? 10.596 13.131 -3.328 1.00 91.19 96 VAL A C 1
ATOM 777 O O . VAL A 1 96 ? 11.815 13.328 -3.359 1.00 91.19 96 VAL A O 1
ATOM 780 N N . LYS A 1 97 ? 9.732 14.106 -3.028 1.00 87.81 97 LYS A N 1
ATOM 781 C CA . LYS A 1 97 ? 10.208 15.404 -2.537 1.00 87.81 97 LYS A CA 1
ATOM 782 C C . LYS A 1 97 ? 10.816 15.241 -1.145 1.00 87.81 97 LYS A C 1
ATOM 784 O O . LYS A 1 97 ? 10.512 14.299 -0.413 1.00 87.81 97 LYS A O 1
ATOM 789 N N . THR A 1 98 ? 11.664 16.187 -0.754 1.00 84.94 98 THR A N 1
ATOM 790 C CA . THR A 1 98 ? 12.244 16.216 0.592 1.00 84.94 98 THR A CA 1
ATOM 791 C C . THR A 1 98 ? 11.138 16.160 1.650 1.00 84.94 98 THR A C 1
ATOM 793 O O . THR A 1 98 ? 10.207 16.961 1.609 1.00 84.94 98 THR A O 1
ATOM 796 N N . ASN A 1 99 ? 11.264 15.231 2.604 1.00 81.81 99 ASN A N 1
ATOM 797 C CA . ASN A 1 99 ? 10.300 14.953 3.682 1.00 81.81 99 ASN A CA 1
ATOM 798 C C . ASN A 1 99 ? 8.942 14.364 3.254 1.00 81.81 99 ASN A C 1
ATOM 800 O O . ASN A 1 99 ? 8.054 14.243 4.097 1.00 81.81 99 ASN A O 1
ATOM 804 N N . GLU A 1 100 ? 8.772 13.960 1.996 1.00 89.12 100 GLU A N 1
ATOM 805 C CA . GLU A 1 100 ? 7.564 13.277 1.529 1.00 89.12 100 GLU A CA 1
ATOM 806 C C . GLU A 1 100 ? 7.701 11.754 1.686 1.00 89.12 100 GLU A C 1
ATOM 808 O O . GLU A 1 100 ? 8.751 11.175 1.406 1.00 89.12 100 GLU A O 1
ATOM 813 N N . GLN A 1 101 ? 6.635 11.098 2.150 1.00 90.00 101 GLN A N 1
ATOM 814 C CA . GLN A 1 101 ? 6.535 9.638 2.200 1.00 90.00 101 GLN A CA 1
ATOM 815 C C . GLN A 1 101 ? 5.555 9.164 1.130 1.00 90.00 101 GLN A C 1
ATOM 817 O O . GLN A 1 101 ? 4.537 9.810 0.884 1.00 90.00 101 GLN A O 1
ATOM 822 N N . LEU A 1 102 ? 5.829 8.008 0.526 1.00 94.75 102 LEU A N 1
ATOM 823 C CA . LEU A 1 102 ? 4.875 7.368 -0.371 1.00 94.75 102 LEU A CA 1
ATOM 824 C C . LEU A 1 102 ? 3.727 6.805 0.461 1.00 94.75 102 LEU A C 1
ATOM 826 O O . LEU A 1 102 ? 3.906 5.873 1.243 1.00 94.75 102 LEU A O 1
ATOM 830 N N . THR A 1 103 ? 2.549 7.401 0.323 1.00 95.94 103 THR A N 1
ATOM 831 C CA . THR A 1 103 ? 1.395 7.038 1.135 1.00 95.94 103 THR A CA 1
ATOM 832 C C . THR A 1 103 ? 0.084 7.329 0.417 1.00 95.94 103 THR A C 1
ATOM 834 O O . THR A 1 103 ? 0.014 8.216 -0.435 1.00 95.94 103 THR A O 1
ATOM 837 N N . PHE A 1 104 ? -0.966 6.586 0.754 1.00 95.62 104 PHE A N 1
ATOM 838 C CA . PHE A 1 104 ? -2.334 6.894 0.349 1.00 95.62 104 PHE A CA 1
ATOM 839 C C . PHE A 1 104 ? -3.319 6.467 1.440 1.00 95.62 104 PHE A C 1
ATOM 841 O O . PHE A 1 104 ? -3.060 5.543 2.207 1.00 95.62 104 PHE A O 1
ATOM 848 N N . THR A 1 105 ? -4.479 7.115 1.508 1.00 95.50 105 THR A N 1
ATOM 849 C CA . THR A 1 105 ? -5.560 6.694 2.407 1.00 95.50 105 THR A CA 1
ATOM 850 C C . THR A 1 105 ? -6.448 5.683 1.703 1.00 95.50 105 THR A C 1
ATOM 852 O O . THR A 1 105 ? -7.019 5.993 0.656 1.00 95.50 105 THR A O 1
ATOM 855 N N . PHE A 1 106 ? -6.606 4.500 2.289 1.00 95.12 106 PHE A N 1
ATOM 856 C CA . PHE A 1 106 ? -7.519 3.499 1.762 1.00 95.12 106 PHE A CA 1
ATOM 857 C C . PHE A 1 106 ? -8.976 3.916 1.995 1.00 95.12 106 PHE A C 1
ATOM 859 O O . PHE A 1 106 ? -9.389 4.229 3.111 1.00 95.12 106 PHE A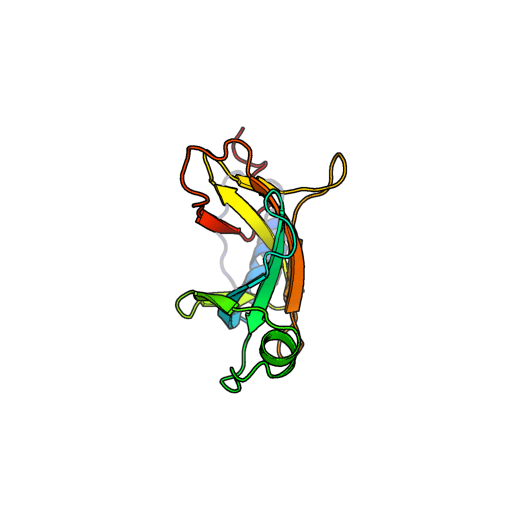 O 1
ATOM 866 N N . ARG A 1 107 ? -9.769 3.907 0.926 1.00 93.62 107 ARG A N 1
ATOM 867 C CA . ARG A 1 107 ? -11.211 4.139 0.925 1.00 93.62 107 ARG A CA 1
ATOM 868 C C . ARG A 1 107 ? -11.895 2.964 0.239 1.00 93.62 107 ARG A C 1
ATOM 870 O O . ARG A 1 107 ? -11.644 2.698 -0.938 1.00 93.62 107 ARG A O 1
ATOM 877 N N . ALA A 1 108 ? -12.760 2.274 0.972 1.00 90.56 108 ALA A N 1
ATOM 878 C CA . ALA A 1 108 ? -13.520 1.148 0.447 1.00 90.56 108 ALA A CA 1
ATOM 879 C C . ALA A 1 108 ? -14.390 1.580 -0.745 1.00 90.56 108 ALA A C 1
ATOM 881 O O . ALA A 1 108 ? -14.913 2.699 -0.767 1.00 90.56 108 ALA A O 1
ATOM 882 N N . PHE A 1 109 ? -14.519 0.693 -1.738 1.00 85.88 109 PHE A N 1
ATOM 883 C CA . PHE A 1 109 ? -15.322 0.903 -2.954 1.00 85.88 109 PHE A CA 1
ATOM 884 C C . PHE A 1 109 ? -14.956 2.158 -3.767 1.00 85.88 109 PHE A C 1
ATOM 886 O O . PHE A 1 109 ? -15.756 2.660 -4.556 1.00 85.88 109 PHE A O 1
ATOM 893 N N . ARG A 1 110 ? -13.745 2.687 -3.575 1.00 88.75 110 ARG A N 1
ATOM 894 C CA . ARG A 1 110 ? -13.165 3.759 -4.387 1.00 88.75 110 ARG A CA 1
ATOM 895 C C . ARG A 1 110 ? -11.866 3.284 -5.013 1.00 88.75 110 ARG A C 1
ATOM 897 O O . ARG A 1 110 ? -11.231 2.349 -4.530 1.00 88.75 110 ARG A O 1
ATOM 904 N N . GLU A 1 111 ? -11.449 3.968 -6.071 1.00 86.62 111 GLU A N 1
ATOM 905 C CA . GLU A 1 111 ? -10.103 3.784 -6.594 1.00 86.62 111 GLU A CA 1
ATOM 906 C C . GLU A 1 111 ? -9.084 4.332 -5.587 1.00 86.62 111 GLU A C 1
ATOM 908 O O . GLU A 1 111 ? -9.045 5.529 -5.300 1.00 86.62 111 GLU A O 1
ATOM 913 N N . ASN A 1 112 ? -8.248 3.440 -5.062 1.00 92.94 112 ASN A N 1
ATOM 914 C CA . ASN A 1 112 ? -7.084 3.796 -4.264 1.00 92.94 112 ASN A CA 1
ATOM 915 C C . ASN A 1 112 ? -5.859 3.630 -5.152 1.00 92.94 112 ASN A C 1
ATOM 917 O O . ASN A 1 112 ? -5.454 2.499 -5.423 1.00 92.94 112 ASN A O 1
ATOM 921 N N . ARG A 1 113 ? -5.316 4.747 -5.637 1.00 92.94 113 ARG A N 1
ATOM 922 C CA . ARG A 1 113 ? -4.218 4.793 -6.604 1.00 92.94 113 ARG A CA 1
ATOM 923 C C . ARG A 1 113 ? -3.117 5.717 -6.106 1.00 92.94 113 ARG A C 1
ATOM 925 O O . ARG A 1 113 ? -3.381 6.871 -5.780 1.00 92.94 113 ARG A O 1
ATOM 932 N N . LEU A 1 114 ? -1.885 5.221 -6.118 1.00 95.69 114 LEU A N 1
ATOM 933 C CA . LEU A 1 114 ? -0.684 5.981 -5.797 1.00 95.69 114 LEU A CA 1
ATOM 934 C C . LEU A 1 114 ? 0.283 5.936 -6.991 1.00 95.69 114 LEU A C 1
ATOM 936 O O . LEU A 1 114 ? 0.865 4.881 -7.259 1.00 95.69 114 LEU A O 1
ATOM 940 N N . PRO A 1 115 ? 0.446 7.043 -7.737 1.00 95.25 115 PRO A N 1
ATOM 941 C CA . PRO A 1 115 ? 1.513 7.168 -8.719 1.00 95.25 115 PRO A CA 1
ATOM 942 C C . PRO A 1 115 ? 2.848 7.461 -8.022 1.00 95.25 115 PRO A C 1
ATOM 944 O O . PRO A 1 115 ? 2.920 8.294 -7.122 1.00 95.25 115 PRO A O 1
ATOM 947 N N . CYS A 1 116 ? 3.915 6.811 -8.467 1.00 95.12 116 CYS A N 1
ATOM 948 C CA . CYS A 1 116 ? 5.279 7.070 -8.019 1.00 95.12 116 CYS A CA 1
ATOM 949 C C . CYS A 1 116 ? 6.281 6.848 -9.162 1.00 95.12 116 CYS A C 1
ATOM 951 O O . CYS A 1 116 ? 5.945 6.289 -10.207 1.00 95.12 116 CYS A O 1
ATOM 953 N N . ILE A 1 117 ? 7.510 7.333 -8.985 1.00 95.69 117 ILE A N 1
ATOM 954 C CA . ILE A 1 117 ? 8.591 7.174 -9.964 1.00 95.69 117 ILE A CA 1
ATOM 955 C C . ILE A 1 117 ? 9.778 6.536 -9.261 1.00 95.69 117 ILE A C 1
ATOM 957 O O . ILE A 1 117 ? 10.206 7.023 -8.211 1.00 95.69 117 ILE A O 1
ATOM 961 N N . PHE A 1 118 ? 10.306 5.458 -9.834 1.00 95.69 118 PHE A N 1
ATOM 962 C CA . PHE A 1 118 ? 11.507 4.789 -9.344 1.00 95.69 118 PHE A CA 1
ATOM 963 C C . PHE A 1 118 ? 12.655 4.973 -10.328 1.00 95.69 118 PHE A C 1
ATOM 965 O O . PHE A 1 118 ? 12.476 4.810 -11.533 1.00 95.69 118 PHE A O 1
ATOM 972 N N . ARG A 1 119 ? 13.834 5.288 -9.796 1.00 95.69 119 ARG A N 1
ATOM 973 C CA . ARG A 1 119 ? 15.079 5.464 -10.542 1.00 95.69 119 ARG A CA 1
ATOM 974 C C . ARG A 1 119 ? 16.020 4.289 -10.313 1.00 95.69 119 ARG A C 1
ATOM 976 O O . ARG A 1 119 ? 16.159 3.834 -9.178 1.00 95.69 119 ARG A O 1
ATOM 983 N N . ILE A 1 120 ? 16.683 3.847 -11.374 1.00 95.06 120 ILE A N 1
ATOM 984 C CA . ILE A 1 120 ? 17.779 2.876 -11.339 1.00 95.06 120 ILE A CA 1
ATOM 985 C C . ILE A 1 120 ? 19.075 3.611 -10.980 1.00 95.06 120 ILE A C 1
ATOM 987 O O . ILE A 1 120 ? 19.387 4.649 -11.562 1.00 95.06 120 ILE A O 1
ATOM 991 N N . ARG A 1 121 ? 19.822 3.087 -10.006 1.00 94.44 121 ARG A N 1
ATOM 992 C CA . ARG A 1 121 ? 21.090 3.670 -9.543 1.00 94.44 121 ARG A CA 1
ATOM 993 C C . ARG A 1 121 ? 22.290 3.174 -10.352 1.00 94.44 121 ARG A C 1
ATOM 995 O O . ARG A 1 121 ? 23.182 3.963 -10.641 1.00 94.44 121 ARG A O 1
ATOM 1002 N N . ASP A 1 122 ? 22.292 1.900 -10.729 1.00 93.06 122 ASP A N 1
ATOM 1003 C CA . ASP A 1 122 ? 23.359 1.211 -11.452 1.00 93.06 122 ASP A CA 1
ATOM 1004 C C . ASP A 1 122 ? 22.774 0.323 -12.567 1.00 93.06 122 ASP A C 1
ATOM 1006 O O . ASP A 1 122 ? 22.030 -0.625 -12.311 1.00 93.06 122 ASP A O 1
ATOM 1010 N N . TYR A 1 123 ? 23.123 0.620 -13.823 1.00 87.94 123 TYR A N 1
ATOM 1011 C CA . TYR A 1 123 ? 22.642 -0.114 -15.005 1.00 87.94 123 TYR A CA 1
ATOM 1012 C C . TYR A 1 123 ? 23.233 -1.513 -15.150 1.00 87.94 123 TYR A C 1
ATOM 1014 O O . TYR A 1 123 ? 22.718 -2.300 -15.939 1.00 87.94 123 TYR A O 1
ATOM 1022 N N . GLN A 1 124 ? 24.318 -1.811 -14.436 1.00 91.12 124 GLN A N 1
ATOM 1023 C CA . GLN A 1 124 ? 24.953 -3.127 -14.466 1.00 91.12 124 GLN A CA 1
ATOM 1024 C C . GLN A 1 124 ? 24.286 -4.114 -13.499 1.00 91.12 124 GLN A C 1
ATOM 1026 O O . GLN A 1 124 ? 24.590 -5.304 -13.531 1.00 91.12 124 GLN A O 1
ATOM 1031 N N . GLN A 1 125 ? 23.385 -3.632 -12.640 1.00 92.12 125 GLN A N 1
ATOM 1032 C CA . GLN A 1 125 ? 22.658 -4.441 -11.669 1.00 92.12 125 GLN A CA 1
ATOM 1033 C C . GLN A 1 125 ? 21.187 -4.576 -12.051 1.00 92.12 125 GLN A C 1
ATOM 1035 O O . GLN A 1 125 ? 20.588 -3.686 -12.659 1.00 92.12 125 GLN A O 1
ATOM 1040 N N . ASP A 1 126 ? 20.570 -5.672 -11.617 1.00 90.62 126 ASP A N 1
ATOM 1041 C CA . ASP A 1 126 ? 19.149 -5.891 -11.847 1.00 90.62 126 ASP A CA 1
ATOM 1042 C C . ASP A 1 126 ? 18.296 -4.826 -11.145 1.00 90.62 126 ASP A C 1
ATOM 1044 O O . ASP A 1 126 ? 18.531 -4.425 -10.000 1.00 90.62 126 ASP A O 1
ATOM 1048 N N . ALA A 1 127 ? 17.261 -4.369 -11.843 1.00 91.38 127 ALA A N 1
ATOM 1049 C CA . ALA A 1 127 ? 16.313 -3.368 -11.369 1.00 91.38 127 ALA A CA 1
ATOM 1050 C C . ALA A 1 127 ? 15.193 -4.022 -10.537 1.00 91.38 127 ALA A C 1
ATOM 1052 O O . ALA A 1 127 ? 14.013 -3.920 -10.870 1.00 91.38 127 ALA A O 1
ATOM 1053 N N . ILE A 1 128 ? 15.570 -4.733 -9.470 1.00 92.62 128 ILE A N 1
ATOM 1054 C CA . ILE A 1 128 ? 14.649 -5.503 -8.621 1.00 92.62 128 ILE A CA 1
ATOM 1055 C C . ILE A 1 128 ? 14.524 -4.847 -7.242 1.00 92.62 128 ILE A C 1
ATOM 1057 O O . ILE A 1 128 ? 15.476 -4.302 -6.678 1.00 92.62 128 ILE A O 1
ATOM 1061 N N . GLY A 1 129 ? 13.325 -4.902 -6.672 1.00 93.62 129 GLY A N 1
ATOM 1062 C CA . GLY A 1 129 ? 13.051 -4.431 -5.322 1.00 93.62 129 GLY A CA 1
ATOM 1063 C C . GLY A 1 129 ? 11.810 -5.085 -4.737 1.00 93.62 129 GLY A C 1
ATOM 1064 O O . GLY A 1 129 ? 11.041 -5.741 -5.440 1.00 93.62 129 GLY A O 1
ATOM 1065 N N . ARG A 1 130 ? 11.610 -4.883 -3.437 1.00 95.88 130 ARG A N 1
ATOM 1066 C CA . ARG A 1 130 ? 10.423 -5.320 -2.710 1.00 95.88 130 ARG A CA 1
ATOM 1067 C C . ARG A 1 130 ? 9.658 -4.104 -2.213 1.00 95.88 130 ARG A C 1
ATOM 1069 O O . ARG A 1 130 ? 10.219 -3.260 -1.522 1.00 95.88 130 ARG A O 1
ATOM 1076 N N . LEU A 1 131 ? 8.373 -4.047 -2.546 1.00 95.75 131 LEU A N 1
ATOM 1077 C CA . LEU A 1 131 ? 7.457 -3.054 -1.998 1.00 95.75 131 LEU A CA 1
ATOM 1078 C C . LEU A 1 131 ? 6.800 -3.595 -0.730 1.00 95.75 131 LEU A C 1
ATOM 1080 O O . LEU A 1 131 ? 6.240 -4.694 -0.733 1.00 95.75 131 LEU A O 1
ATOM 1084 N N . ILE A 1 132 ? 6.893 -2.822 0.347 1.00 95.69 132 ILE A N 1
ATOM 1085 C CA . ILE A 1 132 ? 6.301 -3.116 1.649 1.00 95.69 132 ILE A CA 1
ATOM 1086 C C . ILE A 1 132 ? 5.163 -2.134 1.899 1.00 95.69 132 ILE A C 1
ATOM 1088 O O . ILE A 1 132 ? 5.321 -0.931 1.716 1.00 95.69 132 ILE A O 1
ATOM 1092 N N . PHE A 1 133 ? 4.024 -2.668 2.331 1.00 95.44 133 PHE A N 1
ATOM 1093 C CA . PHE A 1 133 ? 2.830 -1.908 2.674 1.00 95.44 133 PHE A CA 1
ATOM 1094 C C . PHE A 1 133 ? 2.610 -1.996 4.182 1.00 95.44 133 PHE A C 1
ATOM 1096 O O . PHE A 1 133 ? 2.485 -3.103 4.710 1.00 95.44 133 PHE A O 1
ATOM 1103 N N . SER A 1 134 ? 2.558 -0.861 4.876 1.00 94.06 134 SER A N 1
ATOM 1104 C CA . SER A 1 134 ? 2.410 -0.813 6.335 1.00 94.06 134 SER A CA 1
ATOM 1105 C C . SER A 1 134 ? 1.319 0.158 6.782 1.00 94.06 134 SER A C 1
ATOM 1107 O O . SER A 1 134 ? 0.994 1.127 6.095 1.00 94.06 134 SER A O 1
ATOM 1109 N N . LYS A 1 135 ? 0.745 -0.116 7.959 1.00 88.81 135 LYS A N 1
ATOM 1110 C CA . 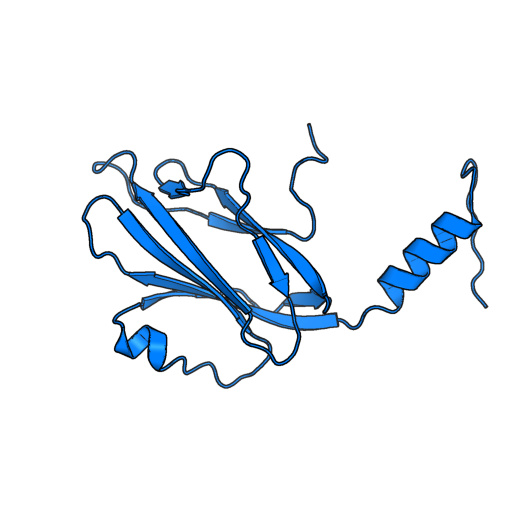LYS A 1 135 ? -0.189 0.792 8.649 1.00 88.81 135 LYS A CA 1
ATOM 1111 C C . LYS A 1 135 ? 0.549 1.923 9.376 1.00 88.81 135 LYS A C 1
ATOM 1113 O O . LYS A 1 135 ? -0.007 3.002 9.544 1.00 88.81 135 LYS A O 1
ATOM 1118 N N . ASP A 1 136 ? 1.809 1.685 9.735 1.00 83.19 136 ASP A N 1
ATOM 1119 C CA . ASP A 1 136 ? 2.666 2.635 10.440 1.00 83.19 136 ASP A CA 1
ATOM 1120 C C . ASP A 1 136 ? 3.717 3.235 9.509 1.00 83.19 136 ASP A C 1
ATOM 1122 O O . ASP A 1 136 ? 4.184 2.592 8.565 1.00 83.19 136 ASP A O 1
ATOM 1126 N N . ASN A 1 137 ? 4.144 4.457 9.818 1.00 68.31 137 ASN A N 1
ATOM 1127 C CA . ASN A 1 137 ? 5.105 5.232 9.029 1.00 68.31 137 ASN A CA 1
ATOM 1128 C C . ASN A 1 137 ? 6.565 4.737 9.127 1.00 68.31 137 ASN A C 1
ATOM 1130 O O . ASN A 1 137 ? 7.472 5.466 8.721 1.00 68.31 137 ASN A O 1
ATOM 1134 N N . GLY A 1 138 ? 6.802 3.555 9.712 1.00 58.53 138 GLY A N 1
ATOM 1135 C CA . GLY A 1 138 ? 8.130 2.965 9.913 1.00 58.53 138 GLY A CA 1
ATOM 1136 C C . GLY A 1 138 ? 9.065 3.753 10.843 1.00 58.53 138 GLY A C 1
ATOM 1137 O O . GLY A 1 138 ? 10.203 3.342 11.028 1.00 58.53 138 GLY A O 1
ATOM 1138 N N . ARG A 1 139 ? 8.621 4.868 11.445 1.00 51.88 139 ARG A N 1
ATOM 1139 C CA . ARG A 1 139 ? 9.443 5.729 12.321 1.00 51.88 139 ARG A CA 1
ATOM 1140 C C . ARG A 1 139 ? 9.338 5.391 13.811 1.00 51.88 139 ARG A C 1
ATOM 1142 O O . ARG A 1 139 ? 9.885 6.117 14.629 1.00 51.88 139 ARG A O 1
ATOM 1149 N N . LEU A 1 140 ? 8.637 4.317 14.177 1.00 40.25 140 LEU A N 1
ATOM 1150 C CA . LEU A 1 140 ? 8.492 3.880 15.574 1.00 40.25 140 LEU A CA 1
ATOM 1151 C C . LEU A 1 140 ? 9.520 2.815 15.998 1.00 40.25 140 LEU A C 1
ATOM 1153 O O . LEU A 1 140 ? 9.468 2.331 17.123 1.00 40.25 140 LEU A O 1
ATOM 1157 N N . THR A 1 141 ? 10.481 2.480 15.133 1.00 34.53 141 THR A N 1
ATOM 1158 C CA . THR A 1 141 ? 11.624 1.618 15.470 1.00 34.53 141 THR A CA 1
ATOM 1159 C C . THR A 1 141 ? 12.933 2.271 15.027 1.00 34.53 141 THR A C 1
ATOM 1161 O O . THR A 1 141 ? 13.558 1.840 14.059 1.00 34.53 141 THR A O 1
ATOM 1164 N N . SER A 1 142 ? 13.327 3.343 15.711 1.00 32.03 142 SER A N 1
ATOM 1165 C CA . SER A 1 142 ? 14.697 3.874 15.714 1.00 32.03 142 SER A CA 1
ATOM 1166 C C . SER A 1 142 ? 14.939 4.654 16.992 1.00 32.03 142 SER A C 1
ATOM 1168 O O . SER A 1 142 ? 14.094 5.539 17.259 1.00 32.03 142 SER A O 1
#

Sequence (142 aa):
FWLIDAQGVPDVLKLAHDVYREATSVPYMSRFVVFAKRNDPNESLVRVFCITDDKENKTLEMQEHFIEIAKSKEVEVINGNTIYLDLQSNNLQAIVKTNEQLTFTFRAFRENRLPCIFRIRDYQQDAIGRLIFSKDNGRLTS

Radius of gyration: 18.83 Å; chains: 1; bounding box: 45×28×58 Å